Protein AF-A0A970NV69-F1 (afdb_monomer)

Foldseek 3Di:
DDPVLLVVLLCQQVVDPVLVVQLVVDPDLVSNQVSSCVRDPPDDSVSSVVSVVVVVVVVVVVVVD

Nearest PDB structures (foldseek):
  5vmm-assembly1_E  TM=4.420E-01  e=2.029E+00  Staphylococcus aureus
  3foe-assembly1_A  TM=5.331E-01  e=5.127E+00  Streptococcus pneumoniae
  3foe-assembly1_B  TM=5.335E-01  e=8.404E+00  Streptococcus pneumoniae
  4i3h-assembly1_B  TM=5.655E-01  e=9.510E+00  Streptococcus pneumoniae TIGR4

pLDDT: mean 85.35, std 11.31, range [42.19, 94.38]

Structure (mmCIF, N/CA/C/O backbone):
data_AF-A0A970NV69-F1
#
_entry.id   AF-A0A970NV69-F1
#
loop_
_atom_site.group_PDB
_atom_site.id
_atom_site.type_symbol
_atom_site.label_atom_id
_ato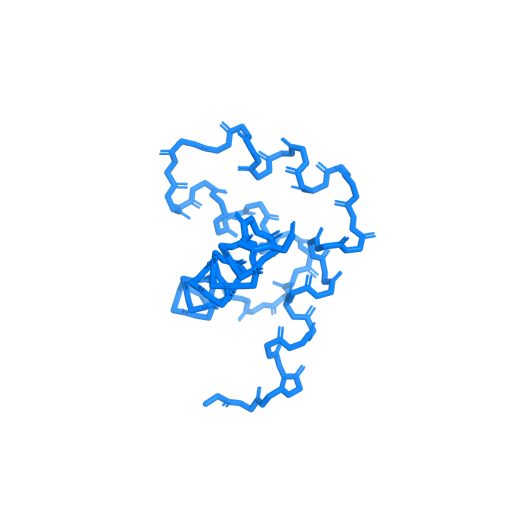m_site.label_alt_id
_atom_site.label_comp_id
_atom_site.label_asym_id
_atom_site.label_entity_id
_atom_site.label_seq_id
_atom_site.pdbx_PDB_ins_code
_atom_site.Cartn_x
_atom_site.Cartn_y
_atom_site.Cartn_z
_atom_site.occupancy
_atom_site.B_iso_or_equiv
_atom_site.auth_seq_id
_atom_site.auth_comp_id
_atom_site.auth_asym_id
_atom_site.auth_atom_id
_atom_site.pdbx_PDB_model_num
ATOM 1 N N . MET A 1 1 ? -7.653 -0.218 14.350 1.00 62.62 1 MET A N 1
ATOM 2 C CA . MET A 1 1 ? -8.034 -0.758 13.034 1.00 62.62 1 MET A CA 1
ATOM 3 C C . MET A 1 1 ? -8.437 -2.218 13.207 1.00 62.62 1 MET A C 1
ATOM 5 O O . MET A 1 1 ? -7.771 -2.918 13.964 1.00 62.62 1 MET A O 1
ATOM 9 N N . ASP A 1 2 ? -9.528 -2.664 12.585 1.00 80.69 2 ASP A N 1
ATOM 10 C CA . ASP A 1 2 ? -10.046 -4.032 12.740 1.00 80.69 2 ASP A CA 1
ATOM 11 C C . ASP A 1 2 ? -9.306 -5.042 11.846 1.00 80.69 2 ASP A C 1
ATOM 13 O O . ASP A 1 2 ? -8.928 -4.732 10.714 1.00 80.69 2 ASP A O 1
ATOM 17 N N . GLN A 1 3 ? -9.118 -6.278 12.326 1.00 78.88 3 GLN A N 1
ATOM 18 C CA . GLN A 1 3 ? -8.428 -7.344 11.577 1.00 78.88 3 GLN A CA 1
ATOM 19 C C . GLN A 1 3 ? -9.076 -7.641 10.214 1.00 78.88 3 GLN A C 1
ATOM 21 O O . GLN A 1 3 ? -8.374 -7.963 9.256 1.00 78.88 3 GLN A O 1
ATOM 26 N N . GLU A 1 4 ? -10.398 -7.499 10.100 1.00 85.56 4 GLU A N 1
ATOM 27 C CA . GLU A 1 4 ? -11.116 -7.681 8.832 1.00 85.56 4 GLU A CA 1
ATOM 28 C C . GLU A 1 4 ? -10.735 -6.628 7.783 1.00 85.56 4 GLU A C 1
ATOM 30 O O . GLU A 1 4 ? -10.620 -6.950 6.596 1.00 85.56 4 GLU A O 1
ATOM 35 N N . ARG A 1 5 ? -10.462 -5.386 8.206 1.00 87.19 5 ARG A N 1
ATOM 36 C CA . ARG A 1 5 ? -10.021 -4.315 7.301 1.00 87.19 5 ARG A CA 1
ATOM 37 C C . ARG A 1 5 ? -8.634 -4.619 6.745 1.00 87.19 5 ARG A C 1
ATOM 39 O O . ARG A 1 5 ? -8.450 -4.547 5.534 1.00 87.19 5 ARG A O 1
ATOM 46 N N . TYR A 1 6 ? -7.693 -5.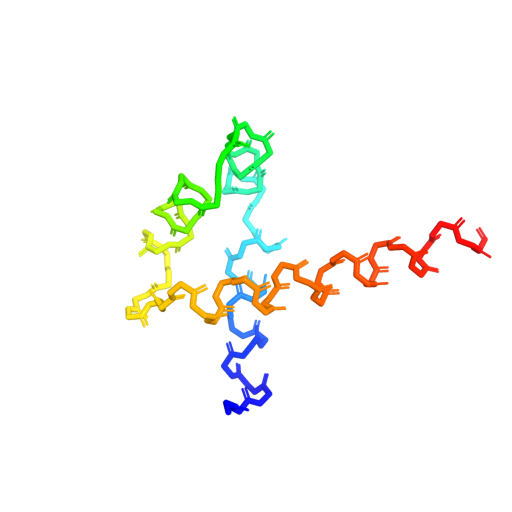048 7.589 1.00 85.69 6 TYR A N 1
ATOM 47 C CA . TYR A 1 6 ? -6.373 -5.478 7.113 1.00 85.69 6 TYR A CA 1
ATOM 48 C C . TYR A 1 6 ? -6.452 -6.642 6.149 1.00 85.69 6 TYR A C 1
ATOM 50 O O . TYR A 1 6 ? -5.791 -6.616 5.117 1.00 85.69 6 TYR A O 1
ATOM 58 N N . LYS A 1 7 ? -7.264 -7.654 6.466 1.00 87.06 7 LYS A N 1
ATOM 59 C CA . LYS A 1 7 ? -7.443 -8.793 5.571 1.00 87.06 7 LYS A CA 1
ATOM 60 C C . LYS A 1 7 ? -7.958 -8.338 4.208 1.00 87.06 7 LYS A C 1
ATOM 62 O O . LYS A 1 7 ? -7.422 -8.769 3.201 1.00 87.06 7 LYS A O 1
ATOM 67 N N . THR A 1 8 ? -8.923 -7.422 4.182 1.00 89.06 8 THR A N 1
ATOM 68 C CA . THR A 1 8 ? -9.451 -6.853 2.934 1.00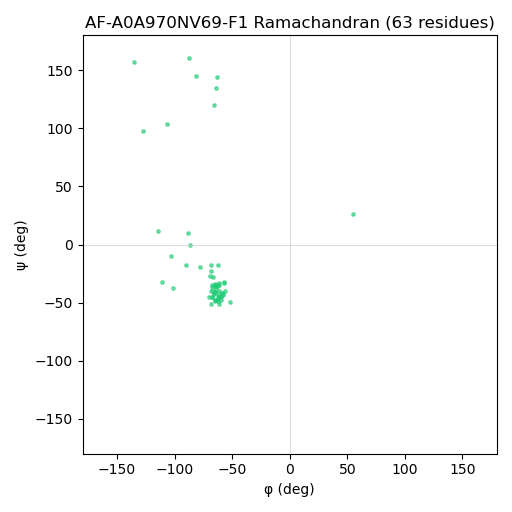 89.06 8 THR A CA 1
ATOM 69 C C . THR A 1 8 ? -8.360 -6.145 2.126 1.00 89.06 8 THR A C 1
ATOM 71 O O . THR A 1 8 ? -8.266 -6.348 0.919 1.00 89.06 8 THR A O 1
ATOM 74 N N . ILE A 1 9 ? -7.512 -5.347 2.782 1.00 90.62 9 ILE A N 1
ATOM 75 C CA . ILE A 1 9 ? -6.404 -4.639 2.123 1.00 90.62 9 ILE A CA 1
ATOM 76 C C . ILE A 1 9 ? -5.374 -5.630 1.573 1.00 90.62 9 ILE A C 1
ATOM 78 O O . ILE A 1 9 ? -4.985 -5.523 0.414 1.00 90.62 9 ILE A O 1
ATOM 82 N N . LEU A 1 10 ? -4.956 -6.602 2.388 1.00 89.31 10 LEU A N 1
ATOM 83 C CA . LEU A 1 10 ? -3.994 -7.632 1.998 1.00 89.31 10 LEU A CA 1
ATOM 84 C C . LEU A 1 10 ? -4.536 -8.493 0.851 1.00 89.31 10 LEU A C 1
ATOM 86 O O . LEU A 1 10 ? -3.828 -8.682 -0.130 1.00 89.31 10 LEU A O 1
ATOM 90 N N . ASP A 1 11 ? -5.787 -8.957 0.929 1.00 89.81 11 ASP A N 1
ATOM 91 C CA . ASP A 1 11 ? -6.436 -9.744 -0.129 1.00 89.81 11 ASP A CA 1
ATOM 92 C C . ASP A 1 11 ? -6.544 -8.946 -1.440 1.00 89.81 11 ASP A C 1
ATOM 94 O O . ASP A 1 11 ? -6.402 -9.523 -2.518 1.00 89.81 11 ASP A O 1
ATOM 98 N N . ALA A 1 12 ? -6.748 -7.625 -1.373 1.00 86.94 12 ALA A N 1
ATOM 99 C CA . ALA A 1 12 ? -6.896 -6.786 -2.561 1.00 86.94 12 ALA A CA 1
ATOM 100 C C . ALA A 1 12 ? -5.639 -6.749 -3.439 1.00 86.94 12 ALA A C 1
ATOM 102 O O . ALA A 1 12 ? -5.770 -6.681 -4.661 1.00 86.94 12 ALA A O 1
ATOM 103 N N . PHE A 1 13 ? -4.444 -6.792 -2.839 1.00 84.06 13 PHE A N 1
ATOM 104 C CA . PHE A 1 13 ? -3.199 -6.822 -3.604 1.00 84.06 13 PHE A CA 1
ATOM 105 C C . PHE A 1 13 ? -2.589 -8.222 -3.700 1.00 84.06 13 PHE A C 1
ATOM 107 O O . PHE A 1 13 ? -2.131 -8.594 -4.769 1.00 84.06 13 PHE A O 1
ATOM 114 N N . LEU A 1 14 ? -2.650 -9.057 -2.659 1.00 86.19 14 LEU A N 1
ATOM 115 C CA . LEU A 1 14 ? -2.159 -10.441 -2.730 1.00 86.19 14 LEU A CA 1
ATOM 116 C C . LEU A 1 14 ? -2.982 -11.323 -3.673 1.00 86.19 14 LEU A C 1
ATOM 118 O O . LEU A 1 14 ? -2.452 -12.293 -4.208 1.00 86.19 14 LEU A O 1
ATOM 122 N N . GLY A 1 15 ? -4.264 -11.008 -3.863 1.00 86.19 15 GLY A N 1
ATOM 123 C CA . GLY A 1 15 ? -5.147 -11.701 -4.798 1.00 86.19 15 GLY A CA 1
ATOM 124 C C . GLY A 1 15 ? -5.097 -11.167 -6.232 1.00 86.19 15 GLY A C 1
ATOM 125 O O . GLY A 1 15 ? -5.824 -11.682 -7.079 1.00 86.19 15 GLY A O 1
ATOM 126 N N . ASP A 1 16 ? -4.288 -10.140 -6.513 1.00 88.56 16 ASP A N 1
ATOM 127 C CA . ASP A 1 16 ? -4.195 -9.502 -7.828 1.00 88.56 16 ASP A CA 1
ATOM 128 C C . ASP A 1 16 ? -2.732 -9.445 -8.298 1.00 88.56 16 ASP A C 1
ATOM 130 O O . ASP A 1 16 ? -1.962 -8.553 -7.933 1.00 88.56 16 ASP A O 1
ATOM 134 N N . ASP A 1 17 ? -2.349 -10.414 -9.136 1.00 88.94 17 ASP A N 1
ATOM 135 C CA . ASP A 1 17 ? -0.989 -10.538 -9.677 1.00 88.94 17 ASP A CA 1
ATOM 136 C C . ASP A 1 17 ? -0.533 -9.278 -10.428 1.00 88.94 17 ASP A C 1
ATOM 138 O O . ASP A 1 17 ? 0.651 -8.930 -10.407 1.00 88.94 17 ASP A O 1
ATOM 142 N N . HIS A 1 18 ? -1.459 -8.573 -11.089 1.00 90.56 18 HIS A N 1
ATOM 143 C CA . HIS A 1 18 ? -1.134 -7.347 -11.812 1.00 90.56 18 HIS A CA 1
ATOM 144 C C . HIS A 1 18 ? -0.789 -6.225 -10.839 1.00 90.56 18 HIS A C 1
ATOM 146 O O . HIS A 1 18 ? 0.229 -5.551 -10.997 1.00 90.56 18 HIS A O 1
ATOM 152 N N . LEU A 1 19 ? -1.595 -6.082 -9.789 1.00 89.69 19 LEU A N 1
ATOM 153 C CA . LEU A 1 19 ? -1.379 -5.065 -8.774 1.00 89.69 19 LEU A CA 1
ATOM 154 C C . LEU A 1 19 ? -0.102 -5.335 -7.967 1.00 89.69 19 LEU A C 1
ATOM 156 O O . LEU A 1 19 ? 0.640 -4.402 -7.670 1.00 89.69 19 LEU A O 1
ATOM 160 N N . MET A 1 20 ? 0.219 -6.601 -7.690 1.00 88.69 20 MET A N 1
ATOM 161 C CA . MET A 1 20 ? 1.510 -6.992 -7.108 1.00 88.69 20 MET A CA 1
ATOM 162 C C . MET A 1 20 ? 2.691 -6.687 -8.030 1.00 88.69 20 MET A C 1
ATOM 164 O O . MET A 1 20 ? 3.748 -6.263 -7.559 1.00 88.69 20 MET A O 1
ATOM 168 N N . ALA A 1 21 ? 2.542 -6.875 -9.341 1.00 90.44 21 ALA A N 1
ATOM 169 C CA . ALA A 1 21 ? 3.577 -6.502 -10.299 1.00 90.44 21 ALA A CA 1
ATOM 170 C C . ALA A 1 21 ? 3.787 -4.978 -10.360 1.00 90.44 21 ALA A C 1
ATOM 172 O O . ALA A 1 21 ? 4.936 -4.541 -10.416 1.00 90.44 21 ALA A O 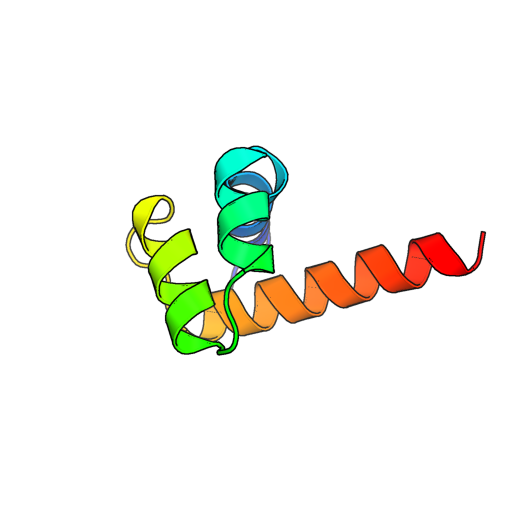1
ATOM 173 N N . GLU A 1 22 ? 2.716 -4.178 -10.309 1.00 92.38 22 GLU A N 1
ATOM 174 C CA . GLU A 1 22 ? 2.799 -2.713 -10.209 1.00 92.38 22 GLU A CA 1
ATOM 175 C C . GLU A 1 22 ? 3.448 -2.278 -8.886 1.00 92.38 22 GLU A C 1
ATOM 177 O O . GLU A 1 22 ? 4.395 -1.495 -8.899 1.00 92.38 22 GLU A O 1
ATOM 182 N N . LEU A 1 23 ? 3.015 -2.845 -7.754 1.00 89.00 23 LEU A N 1
ATOM 183 C CA . LEU A 1 23 ? 3.589 -2.590 -6.427 1.00 89.00 23 LEU A CA 1
ATOM 184 C C . LEU A 1 23 ? 5.093 -2.879 -6.370 1.00 89.00 23 LEU A C 1
ATOM 186 O O . LEU A 1 23 ? 5.842 -2.115 -5.768 1.00 89.00 23 LEU A O 1
ATOM 190 N N . ASN A 1 24 ? 5.550 -3.958 -7.011 1.00 87.75 24 ASN A N 1
ATOM 191 C CA . ASN A 1 24 ? 6.972 -4.306 -7.081 1.00 87.75 24 ASN A CA 1
ATOM 192 C C . ASN A 1 24 ? 7.801 -3.331 -7.934 1.00 87.75 24 ASN A C 1
ATOM 194 O O . ASN A 1 24 ? 9.027 -3.323 -7.824 1.00 87.75 24 ASN A O 1
ATOM 198 N N . GLN A 1 25 ? 7.162 -2.531 -8.792 1.00 92.56 25 GLN A N 1
ATOM 199 C CA . GLN A 1 25 ? 7.824 -1.477 -9.567 1.00 92.56 25 GLN A CA 1
ATOM 200 C C . GLN A 1 25 ? 7.847 -0.134 -8.830 1.00 92.56 25 GLN A C 1
ATOM 202 O O . GLN A 1 25 ? 8.639 0.737 -9.193 1.00 92.56 25 GLN A O 1
ATOM 207 N N . CYS A 1 26 ? 7.009 0.047 -7.805 1.00 92.06 26 CYS A N 1
ATOM 208 C CA . CYS A 1 26 ? 6.992 1.263 -7.002 1.00 92.06 26 CYS A CA 1
ATOM 209 C C . CYS A 1 26 ? 8.312 1.435 -6.244 1.00 92.06 26 CYS A C 1
ATOM 211 O O . CYS A 1 26 ? 8.820 0.514 -5.603 1.00 92.06 26 CYS A O 1
ATOM 213 N N . THR A 1 27 ? 8.851 2.652 -6.276 1.00 90.12 27 THR A N 1
ATOM 214 C CA . THR A 1 27 ? 10.120 2.991 -5.611 1.00 90.12 27 THR A CA 1
ATOM 215 C C . THR A 1 27 ? 9.914 3.762 -4.312 1.00 90.12 27 THR A C 1
ATOM 217 O O . THR A 1 27 ? 10.848 3.944 -3.529 1.00 90.12 27 THR A O 1
ATOM 220 N N . SER A 1 28 ? 8.677 4.190 -4.063 1.00 90.75 28 SER A N 1
ATOM 221 C CA . SER A 1 28 ? 8.275 4.983 -2.910 1.00 90.75 28 SER A CA 1
ATOM 222 C C . SER A 1 28 ? 6.977 4.465 -2.286 1.00 90.75 28 SER A C 1
ATOM 224 O O . SER A 1 28 ? 6.164 3.799 -2.931 1.00 90.75 28 SER A O 1
ATOM 226 N N . LEU A 1 29 ? 6.778 4.790 -1.005 1.00 89.31 29 LEU A N 1
ATOM 227 C CA . LEU A 1 29 ? 5.555 4.440 -0.275 1.00 89.31 29 LEU A CA 1
ATOM 228 C C . LEU A 1 29 ? 4.315 5.112 -0.874 1.00 89.31 29 LEU A C 1
ATOM 230 O O . LEU A 1 29 ? 3.254 4.502 -0.896 1.00 89.31 29 LEU A O 1
ATOM 234 N N . GLU A 1 30 ? 4.451 6.342 -1.367 1.00 92.31 30 GLU A N 1
ATOM 235 C CA . GLU A 1 30 ? 3.351 7.109 -1.959 1.00 92.31 30 GLU A CA 1
ATOM 236 C C . GLU A 1 30 ? 2.891 6.502 -3.291 1.00 92.31 30 GLU A C 1
ATOM 238 O O . GLU A 1 30 ? 1.691 6.387 -3.527 1.00 92.31 30 GLU A O 1
ATOM 243 N N . GLU A 1 31 ? 3.823 6.041 -4.133 1.00 93.81 31 GLU A N 1
ATOM 244 C CA . GLU A 1 31 ? 3.485 5.298 -5.355 1.00 93.81 31 GLU A CA 1
ATOM 245 C C . GLU A 1 31 ? 2.770 3.986 -5.027 1.00 93.81 31 GLU A C 1
ATOM 247 O O . GLU A 1 31 ? 1.736 3.685 -5.622 1.00 93.81 31 GLU A O 1
ATOM 252 N N . GLY A 1 32 ? 3.284 3.233 -4.047 1.00 92.44 32 GLY A N 1
ATOM 253 C CA . GLY A 1 32 ? 2.6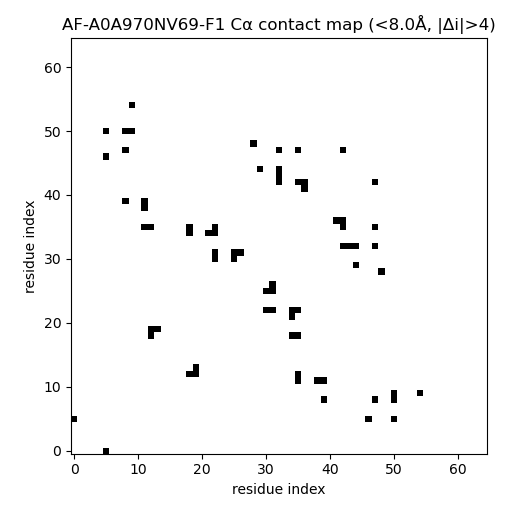66 1.980 -3.619 1.00 92.44 32 GLY A CA 1
ATOM 254 C C . GLY A 1 32 ? 1.253 2.188 -3.068 1.00 92.44 32 GLY A C 1
ATOM 255 O O . GLY A 1 32 ? 0.322 1.480 -3.453 1.00 92.44 32 GLY A O 1
ATOM 256 N N . HIS A 1 33 ? 1.070 3.212 -2.230 1.00 94.38 33 HIS A N 1
ATOM 257 C CA . HIS A 1 33 ? -0.239 3.606 -1.707 1.00 94.38 33 HIS A CA 1
ATOM 258 C C . HIS A 1 33 ? -1.198 3.984 -2.836 1.00 94.38 33 HIS A C 1
ATOM 260 O O . HIS A 1 33 ? -2.311 3.463 -2.880 1.00 94.38 33 HIS A O 1
ATOM 266 N N . ALA A 1 34 ? -0.757 4.809 -3.789 1.00 93.44 34 ALA A N 1
ATOM 267 C CA . ALA A 1 34 ? -1.576 5.226 -4.921 1.00 93.44 34 ALA A CA 1
ATOM 268 C C . ALA A 1 34 ? -2.015 4.047 -5.803 1.00 93.44 34 ALA A C 1
ATOM 270 O O . ALA A 1 34 ? -3.115 4.077 -6.351 1.00 93.44 34 ALA A O 1
ATOM 271 N N . VAL A 1 35 ? -1.186 3.008 -5.940 1.00 92.88 35 VAL A N 1
ATOM 272 C CA . VAL A 1 35 ? -1.536 1.783 -6.674 1.00 92.88 35 VAL A CA 1
ATOM 273 C C . VAL A 1 35 ? -2.626 0.999 -5.941 1.00 92.88 35 VAL A C 1
ATOM 275 O O . VAL A 1 35 ? -3.658 0.697 -6.540 1.00 92.88 35 VAL A O 1
ATOM 278 N N . VAL A 1 36 ? -2.458 0.721 -4.644 1.00 91.12 36 VAL A N 1
ATOM 279 C CA . VAL A 1 36 ? -3.452 -0.051 -3.867 1.00 91.12 36 VAL A CA 1
ATOM 280 C C . VAL A 1 36 ? -4.756 0.730 -3.690 1.00 91.12 36 VAL A C 1
ATOM 282 O O . VAL A 1 36 ? -5.837 0.145 -3.762 1.00 91.12 36 VAL A O 1
ATOM 285 N N . ALA A 1 37 ? -4.684 2.055 -3.550 1.00 92.88 37 ALA A N 1
ATOM 286 C CA . ALA A 1 37 ? -5.849 2.930 -3.422 1.00 92.88 37 ALA A CA 1
ATOM 287 C C . ALA A 1 37 ? -6.769 2.918 -4.661 1.00 92.88 37 ALA A C 1
ATOM 289 O O . ALA A 1 37 ? -7.935 3.288 -4.558 1.00 92.88 37 ALA A O 1
ATOM 290 N N . ARG A 1 38 ? -6.301 2.446 -5.829 1.00 91.00 38 ARG A N 1
ATOM 291 C CA . ARG A 1 38 ? -7.168 2.217 -7.007 1.00 91.00 38 ARG A CA 1
ATOM 292 C C . ARG A 1 38 ? -8.158 1.066 -6.804 1.00 91.00 38 ARG A C 1
ATOM 294 O O . ARG A 1 38 ? -9.157 0.996 -7.514 1.00 91.00 38 ARG A O 1
ATOM 301 N N . LYS A 1 39 ? -7.850 0.140 -5.893 1.00 89.38 39 LYS A N 1
ATOM 302 C CA . LYS A 1 39 ? -8.634 -1.073 -5.602 1.00 89.38 39 LYS A CA 1
ATOM 303 C C . LYS A 1 39 ? -9.291 -1.037 -4.234 1.00 89.38 39 LYS A C 1
ATOM 305 O O . LYS A 1 39 ? -10.364 -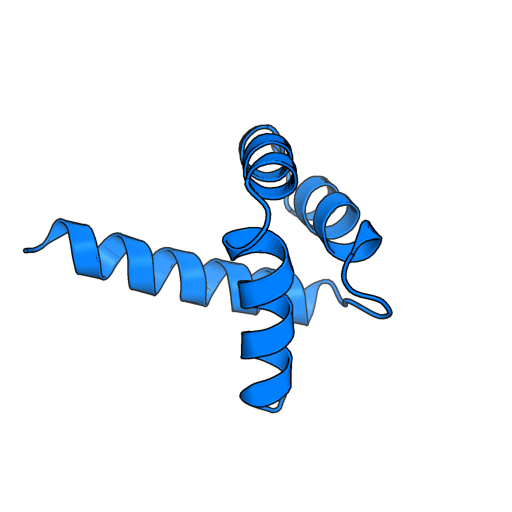1.610 -4.070 1.00 89.38 39 LYS A O 1
ATOM 310 N N . VAL A 1 40 ? -8.649 -0.393 -3.266 1.00 90.31 40 VAL A N 1
ATOM 311 C CA . VAL A 1 40 ? -9.179 -0.225 -1.918 1.00 90.31 40 VAL A CA 1
ATOM 312 C C . VAL A 1 40 ? -9.618 1.220 -1.748 1.00 90.31 40 VAL A C 1
ATOM 314 O O . VAL A 1 40 ? -8.793 2.115 -1.568 1.00 9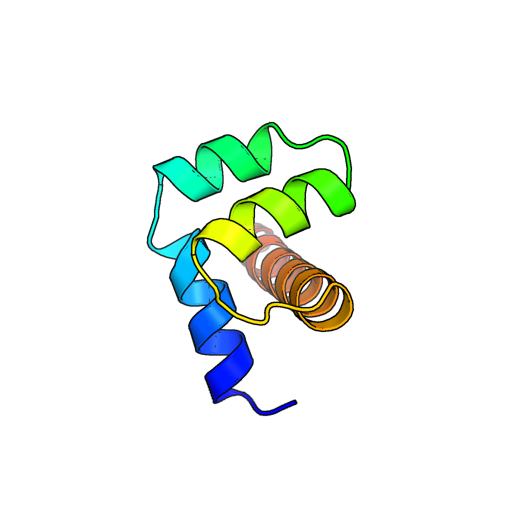0.31 40 VAL A O 1
ATOM 317 N N . GLU A 1 41 ? -10.929 1.434 -1.793 1.00 88.00 41 GLU A N 1
ATOM 318 C CA . GLU A 1 41 ? -11.515 2.740 -1.507 1.00 88.00 41 GLU A CA 1
ATOM 319 C C . GLU A 1 41 ? -11.241 3.157 -0.052 1.00 88.00 41 GLU A C 1
ATOM 321 O O . GLU A 1 41 ? -11.180 2.327 0.871 1.00 88.00 41 GLU A O 1
ATOM 326 N N . ASP A 1 42 ? -11.035 4.463 0.130 1.00 91.38 42 ASP A N 1
ATOM 327 C CA . ASP A 1 42 ? -10.690 5.095 1.407 1.00 91.38 42 ASP A CA 1
ATOM 328 C C . ASP A 1 42 ? -9.442 4.506 2.088 1.00 91.38 42 ASP A C 1
ATOM 330 O O . ASP A 1 42 ? -9.310 4.560 3.309 1.00 91.38 42 ASP A O 1
ATOM 334 N N . LEU A 1 43 ? -8.514 3.926 1.316 1.00 93.06 43 LEU A N 1
ATOM 335 C CA . LEU A 1 43 ? -7.238 3.466 1.854 1.00 93.06 43 LEU A CA 1
ATOM 336 C C . LEU A 1 43 ? -6.409 4.659 2.325 1.00 93.06 43 LEU A C 1
ATOM 338 O O . LEU A 1 43 ? -6.003 5.508 1.527 1.00 93.06 43 LEU A O 1
ATOM 342 N N . THR A 1 44 ? -6.077 4.687 3.607 1.00 93.19 44 THR A N 1
ATOM 343 C CA . THR A 1 44 ? -5.151 5.677 4.157 1.00 93.19 44 THR A CA 1
ATOM 344 C C . THR A 1 44 ? -3.698 5.208 4.054 1.00 93.19 44 THR A C 1
ATOM 346 O O . THR A 1 44 ? -3.402 4.018 3.914 1.00 93.19 44 THR A O 1
ATOM 349 N N . LE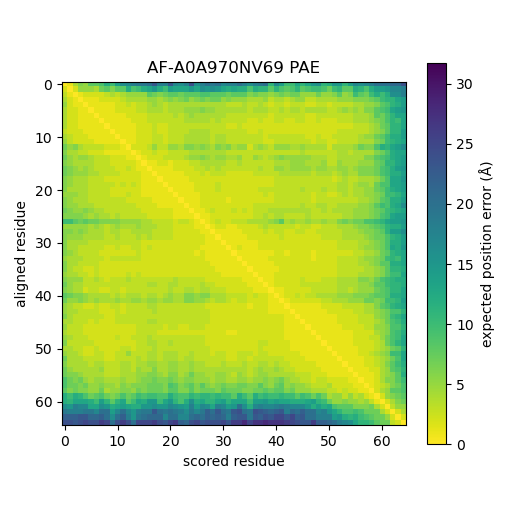U A 1 45 ? -2.759 6.155 4.139 1.00 92.19 45 LEU A N 1
ATOM 350 C CA . LEU A 1 45 ? -1.330 5.839 4.121 1.00 92.19 45 LEU A CA 1
ATOM 351 C C . LEU A 1 45 ? -0.916 4.986 5.333 1.00 92.19 45 LEU A C 1
ATOM 353 O O . LEU A 1 45 ? -0.076 4.102 5.192 1.00 92.19 45 LEU A O 1
ATOM 357 N N . GLU A 1 46 ? -1.517 5.229 6.501 1.00 92.06 46 GLU A N 1
ATOM 358 C CA . GLU A 1 46 ? -1.267 4.456 7.725 1.00 92.06 46 GLU A CA 1
ATOM 359 C C . GLU A 1 46 ? -1.653 2.985 7.531 1.00 92.06 46 GLU A C 1
ATOM 361 O O . GLU A 1 46 ? -0.815 2.100 7.703 1.00 92.06 46 GLU A O 1
ATOM 366 N N . GLU A 1 47 ? -2.874 2.738 7.045 1.00 91.94 47 GLU A N 1
ATOM 367 C CA . GLU A 1 47 ? -3.377 1.391 6.758 1.00 91.94 47 GLU A CA 1
ATOM 368 C C . GLU A 1 47 ? -2.486 0.645 5.749 1.00 91.94 47 GLU A C 1
ATOM 370 O O . GLU A 1 47 ? -2.192 -0.540 5.921 1.00 91.94 47 GLU A O 1
ATOM 375 N N . PHE A 1 48 ? -2.025 1.337 4.702 1.00 91.88 48 PHE A N 1
ATOM 376 C CA . PHE A 1 48 ? -1.115 0.765 3.710 1.00 91.88 48 PHE A CA 1
ATOM 377 C C . PHE A 1 48 ? 0.244 0.394 4.317 1.00 91.88 48 PHE A C 1
ATOM 379 O O . PHE A 1 48 ? 0.735 -0.718 4.110 1.00 91.88 48 PHE A O 1
ATOM 386 N N . VAL A 1 49 ? 0.853 1.302 5.083 1.00 91.44 49 VAL A N 1
ATOM 387 C CA . VAL A 1 49 ? 2.160 1.071 5.713 1.00 91.44 49 VAL A CA 1
ATOM 388 C C . VAL A 1 49 ? 2.096 -0.111 6.674 1.00 91.44 49 VAL A C 1
ATOM 390 O O . VAL A 1 49 ? 2.973 -0.976 6.640 1.00 91.44 49 VAL A O 1
ATOM 393 N N . GLU A 1 50 ? 1.059 -0.188 7.502 1.00 90.94 50 GLU A N 1
ATOM 394 C CA . GLU A 1 50 ? 0.882 -1.297 8.435 1.00 90.94 50 GLU A CA 1
ATOM 395 C C . GLU A 1 50 ? 0.637 -2.628 7.701 1.00 90.94 50 GLU A C 1
ATOM 397 O O . GLU A 1 50 ? 1.265 -3.637 8.035 1.00 90.94 50 GLU A O 1
ATOM 402 N N . ALA A 1 51 ? -0.175 -2.640 6.637 1.00 89.50 51 ALA A N 1
ATOM 403 C CA . ALA A 1 51 ? -0.372 -3.827 5.800 1.00 89.50 51 ALA A CA 1
ATOM 404 C C . ALA A 1 51 ? 0.945 -4.312 5.160 1.00 89.50 51 ALA A C 1
ATOM 406 O O . ALA A 1 51 ? 1.240 -5.509 5.168 1.00 89.50 51 ALA A O 1
ATOM 407 N N . MET A 1 52 ? 1.789 -3.394 4.677 1.00 88.44 52 MET A N 1
ATOM 408 C CA . MET A 1 52 ? 3.111 -3.716 4.125 1.00 88.44 52 MET A CA 1
ATOM 409 C C . MET A 1 52 ? 4.077 -4.275 5.179 1.00 88.44 52 MET A C 1
ATOM 411 O O . MET A 1 52 ? 4.877 -5.167 4.882 1.00 88.44 52 MET A O 1
ATOM 415 N N . GLN A 1 53 ? 4.013 -3.792 6.423 1.00 88.56 53 GLN A N 1
ATOM 416 C CA . GLN A 1 53 ? 4.810 -4.345 7.522 1.00 88.56 53 GLN A CA 1
ATOM 417 C C . GLN A 1 53 ? 4.396 -5.783 7.854 1.00 88.56 53 GLN A C 1
ATOM 419 O O . GLN A 1 53 ? 5.264 -6.645 8.026 1.00 88.56 53 GLN A O 1
ATOM 424 N N . ILE A 1 54 ? 3.089 -6.056 7.888 1.00 85.94 54 ILE A N 1
ATOM 425 C CA . ILE A 1 54 ? 2.553 -7.406 8.095 1.00 85.94 54 ILE A CA 1
ATOM 426 C C . ILE A 1 54 ? 2.988 -8.322 6.951 1.00 85.94 54 ILE A C 1
ATOM 428 O O . ILE A 1 54 ? 3.542 -9.392 7.204 1.00 85.94 54 ILE A O 1
ATOM 432 N N . LEU A 1 55 ? 2.823 -7.880 5.702 1.00 84.00 55 LEU A N 1
ATOM 433 C CA . LEU A 1 55 ? 3.268 -8.611 4.517 1.00 84.00 55 LEU A CA 1
ATOM 434 C C . LEU A 1 55 ? 4.745 -9.011 4.627 1.00 84.00 55 LEU A C 1
ATOM 436 O O . LEU A 1 55 ? 5.097 -10.179 4.453 1.00 84.00 55 LEU A O 1
ATOM 440 N N . LYS A 1 56 ? 5.609 -8.053 4.979 1.00 83.38 56 LYS A N 1
ATOM 441 C CA . LYS A 1 56 ? 7.045 -8.287 5.157 1.00 83.38 56 LYS A CA 1
ATOM 442 C C . LYS A 1 56 ? 7.327 -9.297 6.272 1.00 83.38 56 LYS A C 1
ATOM 444 O O . LYS A 1 56 ? 8.210 -10.135 6.110 1.00 83.38 56 LYS A O 1
ATOM 449 N N . SER A 1 57 ? 6.586 -9.246 7.380 1.00 82.50 57 SER A N 1
ATOM 450 C CA . SER A 1 57 ? 6.709 -10.201 8.491 1.00 82.50 57 SER A CA 1
ATOM 451 C C . SER A 1 57 ? 6.330 -11.630 8.076 1.00 82.50 57 SER A C 1
ATOM 453 O O . SER A 1 57 ? 7.046 -12.583 8.400 1.00 82.50 57 SER A O 1
ATOM 455 N N . VAL A 1 58 ? 5.259 -11.779 7.289 1.00 78.19 58 VAL A N 1
ATOM 456 C CA . VAL A 1 58 ? 4.813 -13.074 6.753 1.00 78.19 58 VAL A CA 1
ATOM 457 C C . VAL A 1 58 ? 5.824 -13.630 5.749 1.00 78.19 58 VAL A C 1
ATOM 459 O O . VAL A 1 58 ? 6.202 -14.796 5.848 1.00 78.19 58 VAL A O 1
ATOM 462 N N . MET A 1 59 ? 6.323 -12.802 4.827 1.00 74.31 59 MET A N 1
ATOM 463 C CA . MET A 1 59 ? 7.338 -13.220 3.851 1.00 74.31 59 MET A CA 1
ATOM 464 C C . MET A 1 59 ? 8.670 -13.599 4.514 1.00 74.31 59 MET A C 1
ATOM 466 O O . MET A 1 59 ? 9.269 -14.610 4.157 1.00 74.31 59 MET A O 1
ATOM 470 N N . MET A 1 60 ? 9.117 -12.842 5.522 1.00 71.62 60 MET A N 1
ATOM 471 C CA . MET A 1 60 ? 10.330 -13.162 6.289 1.00 71.62 60 MET A CA 1
ATOM 472 C C . MET A 1 60 ? 10.191 -14.468 7.081 1.00 71.62 60 MET A C 1
ATOM 474 O O . MET A 1 60 ? 11.168 -15.204 7.201 1.00 71.62 60 MET A O 1
ATOM 478 N N . SER A 1 61 ? 8.989 -14.788 7.577 1.00 68.19 61 SER A N 1
ATOM 479 C CA . SER A 1 61 ? 8.733 -16.060 8.269 1.00 68.19 61 SER A CA 1
ATOM 480 C C . SER A 1 61 ? 8.788 -17.275 7.341 1.00 68.19 61 SER A C 1
ATOM 482 O O . SER A 1 61 ? 9.127 -18.359 7.803 1.00 68.19 61 SER A O 1
ATOM 484 N N . GLN A 1 62 ? 8.502 -17.124 6.042 1.00 56.28 62 GLN A N 1
ATOM 485 C CA . GLN A 1 62 ? 8.607 -18.232 5.081 1.00 56.28 62 GLN A CA 1
ATOM 486 C C . GLN A 1 62 ? 10.052 -18.529 4.648 1.00 56.28 62 GLN A C 1
ATOM 488 O O . GLN A 1 62 ? 10.336 -19.636 4.208 1.00 56.28 62 GLN A O 1
ATOM 493 N N . ASN A 1 63 ? 10.990 -17.591 4.821 1.00 48.97 63 ASN A N 1
ATOM 494 C CA . ASN A 1 63 ? 12.398 -17.766 4.437 1.00 48.97 63 ASN A CA 1
ATOM 495 C C . ASN A 1 63 ? 13.271 -18.408 5.545 1.00 48.97 63 ASN A C 1
ATOM 497 O O . ASN A 1 63 ? 14.498 -18.414 5.442 1.00 48.97 63 ASN A O 1
ATOM 501 N N . GLN A 1 64 ? 12.662 -18.917 6.623 1.00 45.19 64 GLN A N 1
ATOM 502 C CA . GLN A 1 64 ? 13.328 -19.716 7.667 1.00 45.19 64 GLN A CA 1
ATOM 503 C C . GLN A 1 64 ? 12.829 -21.178 7.732 1.00 45.19 64 GLN A C 1
ATOM 505 O O . GLN A 1 64 ? 13.148 -21.874 8.695 1.00 45.19 64 GLN A O 1
ATOM 510 N N . GLY A 1 65 ? 12.060 -21.640 6.736 1.00 42.19 65 GLY A N 1
ATOM 511 C CA . GLY A 1 65 ? 11.545 -23.015 6.634 1.00 42.19 65 GLY A CA 1
ATOM 512 C C . GLY A 1 65 ? 12.281 -23.865 5.611 1.00 42.19 65 GLY A C 1
ATOM 513 O O . GLY A 1 65 ? 12.499 -23.356 4.491 1.00 42.19 65 GLY A O 1
#

Radius of gyration: 11.56 Å; Cα contac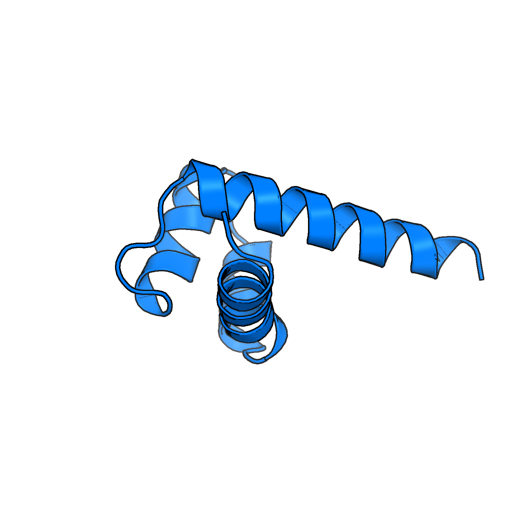ts (8 Å, |Δi|>4): 36; chains: 1; bounding box: 25×30×25 Å

Sequence (65 aa):
MDQERYKTILDAFLGDDHLMAELNQCTSLEEGHAVVARKVEDLTLEEFVEAMQILKSVMMSQNQG

Solvent-accessible surface area (backbone atoms only — not comparable to full-atom values): 3882 Å² total; per-residue (Å²): 136,58,72,68,58,52,50,52,55,49,48,62,38,77,72,26,72,65,55,43,55,53,47,72,68,40,89,46,70,66,54,34,42,58,58,50,41,75,78,38,80,92,60,48,68,65,61,47,53,53,48,52,51,51,50,51,53,55,55,57,60,59,76,79,111

Secondary structure (DSSP, 8-state):
--HHHHHHHHHHHHT-HHHHHHHHH--SHHHHHHHHTTTSTT--HHHHHHHHHHHHHHHHHHTT-

Mean predicted aligned error: 4.92 Å